Protein AF-A0A8H7WLD6-F1 (afdb_monomer)

pLDDT: mean 76.58, std 20.01, range [27.5, 96.62]

Radius of gyration: 18.97 Å; Cα contacts (8 Å, |Δi|>4): 252; chains: 1; bounding box: 69×28×33 Å

Solvent-accessible surface area (backbone atoms only — not comparable to full-atom values): 9541 Å² total; per-residue (Å²): 136,65,57,82,41,37,70,48,78,44,72,80,48,87,60,51,67,60,52,49,53,49,56,61,72,64,52,75,53,59,33,30,34,42,36,40,45,43,74,65,66,52,67,71,55,53,52,53,47,47,62,50,56,62,66,31,74,58,26,26,33,43,34,42,37,38,25,44,36,95,62,75,80,64,59,74,56,59,56,71,20,14,86,47,22,29,33,43,33,52,44,32,15,47,40,88,85,45,77,86,43,49,52,58,42,49,65,67,55,52,52,49,51,62,68,58,19,81,57,50,28,36,40,36,46,42,46,53,76,78,73,83,71,87,83,78,76,82,83,70,90,80,80,92,75,88,77,85,83,75,81,70,88,75,82,51,71,49,75,47,73,62,130

Nearest PDB structures (foldseek):
  5d2x-assembly1_A  TM=3.230E-01  e=3.178E+00  synthetic construct
  1h5y-assembly1_A  TM=3.708E-01  e=4.124E+00  Pyrobaculum aerophilum
  4evz-assembly1_A  TM=4.128E-01  e=7.411E+00  synthetic construct

Secondary structure (DSSP, 8-state):
--TT--EEEESS-TTHHHHHHHHHHH-----SEEEEEE----HHHHHHHHHHHTT-TT--EEEEEEES--SPPPHHHHHTTTTT--EEEEEEESSSS-GGGEE-B-HHHHHHHHHH-TT--EEEEEB--PPPPSS----PPPP--------S----EEEEE--

Mean predicted aligned error: 10.69 Å

Sequence (163 aa):
ELTSLEHLELKRCEGTRSILLKAMLSGGLMLKKLTLVVTEKSDSYVAQFLAWLAQFTKLEELSLLLVGSHIVFPLSAVLLHAQALQRLVLDSRTEIQDPTTIIRYTIADLKQITKSCPLLWALRISLHLEAPSPEGTRRGPRRTDTLKVIKPACDLRILYLRG

Foldseek 3Di:
DQLAPQEDADEPDVCPLVVVVVVLVVDNHQHQEDADEAADQDPVSLVSVLVSLLSHQQHAYDAYEYEQYPDFNDCVSVLSNQARHAADHGWYAPHPPDPVRTDADEPVSVVCSPVRRVNHQWDWGWHDDDDPDPPDDDDDDDDDDDDPDDDDDDRDTDGRGDD

Structure (mmCIF, N/CA/C/O backbone):
data_AF-A0A8H7WLD6-F1
#
_entry.id   AF-A0A8H7WLD6-F1
#
loop_
_atom_site.group_PDB
_atom_site.id
_atom_site.type_symbol
_atom_site.label_atom_id
_atom_site.label_alt_id
_atom_site.label_comp_id
_atom_site.label_asym_id
_atom_site.label_entity_id
_atom_site.label_seq_id
_atom_site.pdbx_PDB_ins_code
_atom_site.Cartn_x
_atom_site.Cartn_y
_atom_site.Cartn_z
_atom_site.occupancy
_atom_site.B_iso_or_equiv
_atom_site.auth_seq_id
_atom_site.auth_comp_id
_atom_site.auth_asym_id
_atom_site.auth_atom_id
_atom_site.pdbx_PDB_model_num
ATOM 1 N N . GLU A 1 1 ? -25.642 0.529 -2.897 1.00 50.78 1 GLU A N 1
ATOM 2 C CA . GLU A 1 1 ? -24.797 1.452 -2.109 1.00 50.78 1 GLU A CA 1
ATOM 3 C C . GLU A 1 1 ? -23.609 0.664 -1.563 1.00 50.78 1 GLU A C 1
ATOM 5 O O . GLU A 1 1 ? -23.810 -0.466 -1.144 1.00 50.78 1 GLU A O 1
ATOM 10 N N . LEU A 1 2 ? -22.380 1.187 -1.661 1.00 58.66 2 LEU A N 1
ATOM 11 C CA . LEU A 1 2 ? -21.136 0.497 -1.251 1.00 58.66 2 LEU A CA 1
ATOM 12 C C . LEU A 1 2 ? -20.624 0.961 0.129 1.00 58.66 2 LEU A C 1
ATOM 14 O O . LEU A 1 2 ? -19.488 0.683 0.498 1.00 58.66 2 LEU A O 1
ATOM 18 N N . THR A 1 3 ? -21.445 1.675 0.897 1.00 63.47 3 THR A N 1
ATOM 19 C CA . THR A 1 3 ? -21.060 2.391 2.128 1.00 63.47 3 THR A CA 1
ATOM 20 C C . THR A 1 3 ? -20.534 1.495 3.256 1.00 63.47 3 THR A C 1
ATOM 22 O O . THR A 1 3 ? -19.849 1.983 4.148 1.00 63.47 3 THR A O 1
ATOM 25 N N . SER A 1 4 ? -20.775 0.182 3.205 1.00 73.69 4 SER A N 1
ATOM 26 C CA . SER A 1 4 ? -20.262 -0.801 4.172 1.00 73.69 4 SER A CA 1
ATOM 27 C C . SER A 1 4 ? -19.044 -1.595 3.680 1.00 73.69 4 SER A C 1
ATOM 29 O O . SER A 1 4 ? -18.665 -2.587 4.304 1.00 73.69 4 SER A O 1
ATOM 31 N N . LEU A 1 5 ? -18.452 -1.234 2.537 1.00 84.00 5 LEU A N 1
ATOM 32 C CA . LEU A 1 5 ? -17.326 -1.977 1.980 1.00 84.00 5 LEU A CA 1
ATOM 33 C C . LEU A 1 5 ? -16.056 -1.722 2.802 1.00 84.00 5 LEU A C 1
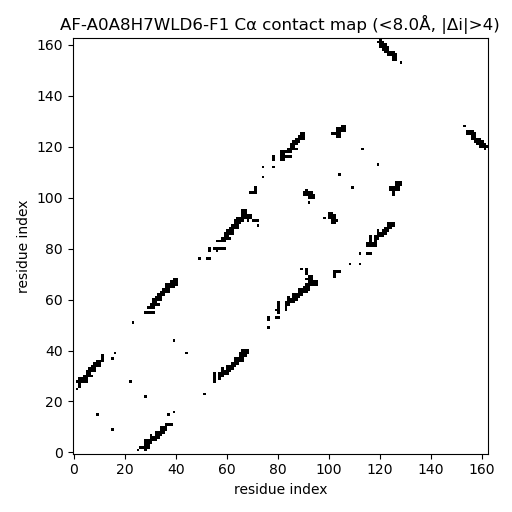ATOM 35 O O . LEU A 1 5 ? -15.437 -0.665 2.699 1.00 84.00 5 LEU A O 1
ATOM 39 N N . GLU A 1 6 ? -15.652 -2.716 3.590 1.00 89.94 6 GLU A N 1
ATOM 40 C CA . GLU A 1 6 ? -14.412 -2.669 4.378 1.00 89.94 6 GLU A CA 1
ATOM 41 C C . GLU A 1 6 ? -13.204 -3.267 3.638 1.00 89.94 6 GLU A C 1
ATOM 43 O O . GLU A 1 6 ? -12.056 -2.995 3.987 1.00 89.94 6 GLU A O 1
ATOM 48 N N . HIS A 1 7 ? -13.454 -4.088 2.618 1.00 91.94 7 HIS A N 1
ATOM 49 C CA . HIS A 1 7 ? -12.436 -4.872 1.927 1.00 91.94 7 HIS A CA 1
ATOM 50 C C . HIS A 1 7 ? -12.622 -4.748 0.418 1.00 91.94 7 HIS A C 1
ATOM 52 O O . HIS A 1 7 ? -13.685 -5.083 -0.103 1.00 91.94 7 HIS A O 1
ATOM 58 N N . LEU A 1 8 ? -11.583 -4.302 -0.286 1.00 89.81 8 LEU A N 1
ATOM 59 C CA . LEU A 1 8 ? -11.568 -4.255 -1.743 1.00 89.81 8 LEU A CA 1
ATOM 60 C C . LEU A 1 8 ? -10.311 -4.937 -2.275 1.00 89.81 8 LEU A C 1
ATOM 62 O O . LEU A 1 8 ? -9.188 -4.506 -2.012 1.00 89.81 8 LEU A O 1
ATOM 66 N N . GLU A 1 9 ? -10.514 -5.981 -3.069 1.00 91.69 9 GLU A N 1
ATOM 67 C CA . GLU A 1 9 ? -9.449 -6.683 -3.769 1.00 91.69 9 GLU A CA 1
ATOM 68 C C . GLU A 1 9 ? -9.758 -6.736 -5.265 1.00 91.69 9 GLU A C 1
ATOM 70 O O . GLU A 1 9 ? -10.743 -7.339 -5.680 1.00 91.69 9 GLU A O 1
ATOM 75 N N . LEU A 1 10 ? -8.903 -6.112 -6.077 1.00 88.50 10 LEU A N 1
ATOM 76 C CA . LEU A 1 10 ? -8.980 -6.152 -7.537 1.00 88.50 10 LEU A CA 1
ATOM 77 C C . LEU A 1 10 ? -7.619 -6.584 -8.083 1.00 88.50 10 LEU A C 1
ATOM 79 O O . LEU A 1 10 ? -6.657 -5.811 -8.119 1.00 88.50 10 LEU A O 1
ATOM 83 N N . LYS A 1 11 ? -7.522 -7.848 -8.498 1.00 87.50 11 LYS A N 1
ATOM 84 C CA . LYS A 1 11 ? -6.291 -8.444 -9.028 1.00 87.50 11 LYS A CA 1
ATOM 85 C C . LYS A 1 11 ? -6.479 -8.790 -10.495 1.00 87.50 11 LYS A C 1
ATOM 87 O O . LYS A 1 11 ? -7.175 -9.746 -10.813 1.00 87.50 11 LYS A O 1
ATOM 92 N N . ARG A 1 12 ? -5.806 -8.045 -11.380 1.00 79.19 12 ARG A N 1
ATOM 93 C CA . ARG A 1 12 ? -5.806 -8.296 -12.836 1.00 79.19 12 ARG A CA 1
ATOM 94 C C . ARG A 1 12 ? -7.222 -8.393 -13.426 1.00 79.19 12 ARG A C 1
ATOM 96 O O . ARG A 1 12 ? -7.451 -9.146 -14.365 1.00 79.19 12 ARG A O 1
ATOM 103 N N . CYS A 1 13 ? -8.170 -7.649 -12.860 1.00 78.19 13 CYS A N 1
ATOM 104 C CA . CYS A 1 13 ? -9.543 -7.636 -13.339 1.00 78.19 13 CYS A CA 1
ATOM 105 C C . CYS A 1 13 ? -9.665 -6.659 -14.510 1.00 78.19 13 CYS A C 1
ATOM 107 O O . CYS A 1 13 ? -9.264 -5.492 -14.394 1.00 78.19 13 CYS A O 1
ATOM 109 N N . GLU A 1 14 ? -10.274 -7.102 -15.608 1.00 77.12 14 GLU A N 1
ATOM 110 C CA . GLU A 1 14 ? -10.751 -6.175 -16.631 1.00 77.12 14 GLU A CA 1
ATOM 111 C C . GLU A 1 14 ? -11.758 -5.203 -16.002 1.00 77.12 14 GLU A C 1
ATOM 113 O O . GLU A 1 14 ? -12.576 -5.575 -15.161 1.00 77.12 14 GLU A O 1
ATOM 118 N N . GLY A 1 15 ? -11.646 -3.917 -16.334 1.00 80.12 15 GLY A N 1
ATOM 119 C CA . GLY A 1 15 ? -12.502 -2.883 -15.747 1.00 80.12 15 GLY A CA 1
ATOM 120 C C . GLY A 1 15 ? -12.108 -2.410 -14.340 1.00 80.12 15 GLY A C 1
ATOM 121 O O . GLY A 1 15 ? -12.841 -1.598 -13.775 1.00 80.12 15 GLY A O 1
ATOM 122 N N . THR A 1 16 ? -10.948 -2.812 -13.793 1.00 82.56 16 THR A N 1
ATOM 123 C CA . THR A 1 16 ? -10.413 -2.287 -12.509 1.00 82.56 16 THR A CA 1
ATOM 124 C C . THR A 1 16 ? -10.466 -0.758 -12.454 1.00 82.56 16 THR A C 1
ATOM 126 O O . THR A 1 16 ? -10.931 -0.185 -11.472 1.00 82.56 16 THR A O 1
ATOM 129 N N . ARG A 1 17 ? -10.076 -0.087 -13.546 1.00 81.69 17 ARG A N 1
ATOM 130 C CA . ARG A 1 17 ? -10.158 1.373 -13.676 1.00 81.69 17 ARG A CA 1
ATOM 131 C C . ARG A 1 17 ? -11.587 1.894 -13.540 1.00 81.69 17 ARG A C 1
ATOM 133 O O . ARG A 1 17 ? -11.824 2.829 -12.788 1.00 81.69 17 ARG A O 1
ATOM 140 N N . SER A 1 18 ? -12.543 1.300 -14.248 1.00 84.25 18 SER A N 1
ATOM 141 C CA . SER A 1 18 ? -13.944 1.730 -14.210 1.00 84.25 18 SER A CA 1
ATOM 142 C C . SER A 1 18 ? -14.570 1.522 -12.832 1.00 84.25 18 SER A C 1
ATOM 144 O O . SER A 1 18 ? -15.333 2.369 -12.374 1.00 84.25 18 SER A O 1
ATOM 146 N N . ILE A 1 19 ? -14.231 0.420 -12.156 1.00 83.56 19 ILE A N 1
ATOM 147 C CA . ILE A 1 19 ? -14.673 0.143 -10.783 1.00 83.56 19 ILE A CA 1
ATOM 148 C C . ILE A 1 19 ? -14.085 1.178 -9.825 1.00 83.56 19 ILE A C 1
ATOM 150 O O . ILE A 1 19 ? -14.829 1.756 -9.039 1.00 83.56 19 ILE A O 1
ATOM 154 N N . LEU A 1 20 ? -12.781 1.453 -9.922 1.00 83.69 20 LEU A N 1
ATOM 155 C CA . LEU A 1 20 ? -12.117 2.436 -9.070 1.00 83.69 20 LEU A CA 1
ATOM 156 C C . LEU A 1 20 ? -12.659 3.847 -9.303 1.00 83.69 20 LEU A C 1
ATOM 158 O O . LEU A 1 20 ? -12.979 4.519 -8.334 1.00 83.69 20 LEU A O 1
ATOM 162 N N . LEU A 1 21 ? -12.887 4.263 -10.550 1.00 84.31 21 LEU A N 1
ATOM 163 C CA . LEU A 1 21 ? -13.519 5.554 -10.845 1.00 84.31 21 LEU A CA 1
ATOM 164 C C . LEU A 1 21 ? -14.932 5.652 -10.252 1.00 84.31 21 LEU A C 1
ATOM 166 O O . LEU A 1 21 ? -15.282 6.668 -9.659 1.00 84.31 21 LEU A O 1
ATOM 170 N N . LYS A 1 22 ? -15.742 4.591 -10.343 1.00 84.50 22 LYS A N 1
ATOM 171 C CA . LYS A 1 22 ? -17.060 4.566 -9.688 1.00 84.50 22 LYS A CA 1
ATOM 172 C C . LYS A 1 22 ? -16.934 4.635 -8.165 1.00 84.50 22 LYS A C 1
ATOM 174 O O . LYS A 1 22 ? -17.665 5.393 -7.536 1.00 84.50 22 LYS A O 1
ATOM 179 N N . ALA A 1 23 ? -16.000 3.891 -7.578 1.00 82.19 23 ALA A N 1
ATOM 180 C CA . ALA A 1 23 ? -15.731 3.907 -6.141 1.00 82.19 23 ALA A CA 1
ATOM 181 C C . ALA A 1 23 ? -15.266 5.292 -5.656 1.00 82.19 23 ALA A C 1
ATOM 183 O O . ALA A 1 23 ? -15.702 5.745 -4.601 1.00 82.19 23 ALA A O 1
ATOM 184 N N . MET A 1 24 ? -14.452 5.989 -6.453 1.00 82.75 24 MET A N 1
ATOM 185 C CA . MET A 1 24 ? -14.004 7.363 -6.203 1.00 82.75 24 MET A CA 1
ATOM 186 C C . MET A 1 24 ? -15.163 8.358 -6.176 1.00 82.75 24 MET A C 1
ATOM 188 O O . MET A 1 24 ? -15.185 9.249 -5.333 1.00 82.75 24 MET A O 1
ATOM 192 N N . LEU A 1 25 ? -16.140 8.185 -7.069 1.00 80.56 25 LEU A N 1
ATOM 193 C CA . LEU A 1 25 ? -17.325 9.043 -7.152 1.00 80.56 25 LEU A CA 1
ATOM 194 C C . LEU A 1 25 ? -18.374 8.735 -6.078 1.00 80.56 25 LEU A C 1
ATOM 196 O O . LEU A 1 25 ? -19.182 9.597 -5.750 1.00 80.56 25 LEU A O 1
ATOM 200 N N . SER A 1 26 ? -18.382 7.511 -5.548 1.00 74.31 26 SER A N 1
ATOM 201 C CA . SER A 1 26 ? -19.420 7.054 -4.616 1.00 74.31 26 SER A CA 1
ATOM 202 C C . SER A 1 26 ? -19.294 7.680 -3.223 1.00 74.31 26 SER A C 1
ATOM 204 O O . SER A 1 26 ? -20.294 7.761 -2.517 1.00 74.31 26 SER A O 1
ATOM 206 N N . GLY A 1 27 ? -18.091 8.130 -2.836 1.00 68.19 27 GLY A N 1
ATOM 207 C CA . GLY A 1 27 ? -17.805 8.673 -1.505 1.00 68.19 27 GLY A CA 1
ATOM 208 C C . GLY A 1 27 ? -18.064 7.680 -0.358 1.00 68.19 27 GLY A C 1
ATOM 209 O O . GLY A 1 27 ? -18.663 6.622 -0.532 1.00 68.19 27 GLY A O 1
ATOM 210 N N . GLY A 1 28 ? -17.583 8.001 0.847 1.00 69.12 28 GLY A N 1
ATOM 211 C CA . GLY A 1 28 ? -18.029 7.327 2.077 1.00 69.12 28 GLY A CA 1
ATOM 212 C C . GLY A 1 28 ? -17.651 5.848 2.245 1.00 69.12 28 GLY A C 1
ATOM 213 O O . GLY A 1 28 ? -18.265 5.165 3.061 1.00 69.12 28 GLY A O 1
ATOM 214 N N . LEU A 1 29 ? -16.661 5.336 1.508 1.00 79.38 29 LEU A N 1
ATOM 215 C CA . LEU A 1 29 ? -16.153 3.978 1.718 1.00 79.38 29 LEU A CA 1
ATOM 216 C C . LEU A 1 29 ? -15.290 3.923 2.986 1.00 79.38 29 LEU A C 1
ATOM 218 O O . LEU A 1 29 ? -14.381 4.733 3.166 1.00 79.38 29 LEU A O 1
ATOM 222 N N . MET A 1 30 ? -15.540 2.931 3.839 1.00 84.19 30 MET A N 1
ATOM 223 C CA . MET A 1 30 ? -14.804 2.703 5.088 1.00 84.19 30 MET A CA 1
ATOM 224 C C . MET A 1 30 ? -13.829 1.532 4.932 1.00 84.19 30 MET A C 1
ATOM 226 O O . MET A 1 30 ? -13.892 0.547 5.665 1.00 84.19 30 MET A O 1
ATOM 230 N N . LEU A 1 31 ? -12.935 1.627 3.944 1.00 89.69 31 LEU A N 1
ATOM 231 C CA . LEU A 1 31 ? -11.984 0.559 3.645 1.00 89.69 31 LEU A CA 1
ATOM 232 C C . LEU A 1 31 ? -10.949 0.392 4.764 1.00 89.69 31 LEU A C 1
ATOM 234 O O . LEU A 1 31 ? -10.232 1.328 5.117 1.00 89.69 31 LEU A O 1
ATOM 238 N N . LYS A 1 32 ? -10.839 -0.842 5.255 1.00 93.75 32 LYS A N 1
ATOM 239 C CA . LYS A 1 32 ? -9.753 -1.326 6.113 1.00 93.75 32 LYS A CA 1
ATOM 240 C C . LYS A 1 32 ? -8.687 -2.052 5.305 1.00 93.75 32 LYS A C 1
ATOM 242 O O . LYS A 1 32 ? -7.511 -1.957 5.637 1.00 93.75 32 LYS A O 1
ATOM 247 N N . LYS A 1 33 ? -9.073 -2.758 4.236 1.00 95.06 33 LYS A N 1
ATOM 248 C CA . LYS A 1 33 ? -8.140 -3.526 3.399 1.00 95.06 33 LYS A CA 1
ATOM 249 C C . LYS A 1 33 ? -8.294 -3.182 1.929 1.00 95.06 33 LYS A C 1
ATOM 251 O O . LYS A 1 33 ? -9.391 -3.265 1.375 1.00 95.06 33 LYS A O 1
ATOM 256 N N . LEU A 1 34 ? -7.174 -2.858 1.292 1.00 94.06 34 LEU A N 1
ATOM 257 C CA . LEU A 1 34 ? -7.102 -2.557 -0.129 1.00 94.06 34 LEU A CA 1
ATOM 258 C C . LEU A 1 34 ? -5.976 -3.352 -0.789 1.00 94.06 34 LEU A C 1
ATOM 260 O O . LEU A 1 34 ? -4.800 -3.163 -0.481 1.00 94.06 34 LEU A O 1
ATOM 264 N N . THR A 1 35 ? -6.335 -4.210 -1.741 1.00 93.31 35 THR A N 1
ATOM 265 C CA . THR A 1 35 ? -5.378 -4.936 -2.581 1.00 93.31 35 THR A CA 1
ATOM 266 C C . THR A 1 35 ? -5.655 -4.663 -4.047 1.00 93.31 35 THR A C 1
ATOM 268 O O . THR A 1 35 ? -6.707 -5.033 -4.561 1.00 93.31 35 THR A O 1
ATOM 271 N N . LEU A 1 36 ? -4.702 -4.050 -4.744 1.00 90.25 36 LEU A N 1
ATOM 272 C CA . LEU A 1 36 ? -4.851 -3.685 -6.147 1.00 90.25 36 LEU A CA 1
ATOM 273 C C . LEU A 1 36 ? -3.646 -4.113 -6.976 1.00 90.25 36 LEU A C 1
ATOM 275 O O . LEU A 1 36 ? -2.492 -3.926 -6.586 1.00 90.25 36 LEU A O 1
ATOM 279 N N . VAL A 1 37 ? -3.937 -4.625 -8.168 1.00 87.44 37 VAL A N 1
ATOM 280 C CA . VAL A 1 37 ? -2.980 -4.716 -9.272 1.00 87.44 37 VAL A CA 1
ATOM 281 C C . VAL A 1 37 ? -3.428 -3.729 -10.340 1.00 87.44 37 VAL A C 1
ATOM 283 O O . VAL A 1 37 ? -4.435 -3.955 -11.008 1.00 87.44 37 VAL A O 1
ATOM 286 N N . VAL A 1 38 ? -2.694 -2.631 -10.485 1.00 82.12 38 VAL A N 1
ATOM 287 C CA . VAL A 1 38 ? -3.011 -1.548 -11.417 1.00 82.12 38 VAL A CA 1
ATOM 288 C C . VAL A 1 38 ? -2.039 -1.615 -12.586 1.00 82.12 38 VAL A C 1
ATOM 290 O O . VAL A 1 38 ? -0.830 -1.560 -12.392 1.00 82.12 38 VAL A O 1
ATOM 293 N N . THR A 1 39 ? -2.567 -1.725 -13.801 1.00 80.25 39 THR A N 1
ATOM 294 C CA . THR A 1 39 ? -1.791 -1.773 -15.054 1.00 80.25 39 THR A CA 1
ATOM 295 C C . THR A 1 39 ? -1.919 -0.478 -15.866 1.00 80.25 39 THR A C 1
ATOM 297 O O . THR A 1 39 ? -1.804 -0.491 -17.088 1.00 80.25 39 THR A O 1
ATOM 300 N N . GLU A 1 40 ? -2.248 0.630 -15.202 1.00 71.81 40 GLU A N 1
ATOM 301 C CA . GLU A 1 40 ? -2.508 1.928 -15.826 1.00 71.81 40 GLU A CA 1
ATOM 302 C C . GLU A 1 40 ? -1.218 2.754 -15.895 1.00 71.81 40 GLU A C 1
ATOM 304 O O . GLU A 1 40 ? -0.477 2.837 -14.917 1.00 71.81 40 GLU A O 1
ATOM 309 N N . LYS A 1 41 ? -0.968 3.366 -17.057 1.00 74.06 41 LYS A N 1
ATOM 310 C CA . LYS A 1 41 ? 0.238 4.163 -17.345 1.00 74.06 41 LYS A CA 1
ATOM 311 C C . LYS A 1 41 ? -0.007 5.668 -17.223 1.00 74.06 41 LYS A C 1
ATOM 313 O O . LYS A 1 41 ? 0.909 6.460 -17.401 1.00 74.06 41 LYS A O 1
ATOM 318 N N . SER A 1 42 ? -1.253 6.070 -16.986 1.00 78.44 42 SER A N 1
ATOM 319 C CA . SER A 1 42 ? -1.642 7.473 -16.914 1.00 78.44 42 SER A CA 1
ATOM 320 C C . SER A 1 42 ? -1.302 8.108 -15.561 1.00 78.44 42 SER A C 1
ATOM 322 O O . SER A 1 42 ? -1.897 7.763 -14.538 1.00 78.44 42 SER A O 1
ATOM 324 N N . ASP A 1 43 ? -0.425 9.114 -15.564 1.00 75.12 43 ASP A N 1
ATOM 325 C CA . ASP A 1 43 ? -0.068 9.888 -14.363 1.00 75.12 43 ASP A CA 1
ATOM 326 C C . ASP A 1 43 ? -1.284 10.561 -13.706 1.00 75.12 43 ASP A C 1
ATOM 328 O O . ASP A 1 43 ? -1.393 10.625 -12.480 1.00 75.12 43 ASP A O 1
ATOM 332 N N . SER A 1 44 ? -2.253 11.018 -14.509 1.00 80.69 44 SER A N 1
ATOM 333 C CA . SER A 1 44 ? -3.474 11.650 -13.994 1.00 80.69 44 SER A CA 1
ATOM 334 C C . SER A 1 44 ? -4.358 10.667 -13.227 1.00 80.69 44 SER A C 1
ATOM 336 O O . SER A 1 44 ? -5.023 11.055 -12.263 1.00 80.69 44 SER A O 1
ATOM 338 N N . TYR A 1 45 ? -4.341 9.389 -13.611 1.00 81.00 45 TYR A N 1
ATOM 339 C CA . TYR A 1 45 ? -5.026 8.331 -12.881 1.00 81.00 45 TYR A CA 1
ATOM 340 C C . TYR A 1 45 ? -4.338 8.040 -11.546 1.00 81.00 45 TYR A C 1
ATOM 342 O O . TYR A 1 45 ? -5.018 7.897 -10.531 1.00 81.00 45 TYR A O 1
ATOM 350 N N . VAL A 1 46 ? -3.001 8.015 -11.519 1.00 79.56 46 VAL A N 1
ATOM 351 C CA . VAL A 1 46 ? -2.233 7.851 -10.275 1.00 79.56 46 VAL A CA 1
ATOM 352 C C . VAL A 1 46 ? -2.541 8.992 -9.305 1.00 79.56 46 VAL A C 1
ATOM 354 O O . VAL A 1 46 ? -2.827 8.729 -8.141 1.00 79.56 46 VAL A O 1
ATOM 357 N N . ALA A 1 47 ? -2.578 10.243 -9.768 1.00 82.25 47 ALA A N 1
ATOM 358 C CA . ALA A 1 47 ? -2.926 11.387 -8.921 1.00 82.25 47 ALA A CA 1
ATOM 359 C C . ALA A 1 47 ? -4.343 11.281 -8.320 1.00 82.25 47 ALA A C 1
ATOM 361 O O . ALA A 1 47 ? -4.520 11.471 -7.116 1.00 82.25 47 ALA A O 1
ATOM 362 N N . GLN A 1 48 ? -5.345 10.920 -9.131 1.00 84.75 48 GLN A N 1
ATOM 363 C CA . GLN A 1 48 ? -6.718 10.691 -8.654 1.00 84.75 48 GLN A CA 1
ATOM 364 C C . GLN A 1 48 ? -6.786 9.538 -7.652 1.00 84.75 48 GLN A C 1
ATOM 366 O O . GLN A 1 48 ? -7.454 9.635 -6.623 1.00 84.75 48 GLN A O 1
ATOM 371 N N . PHE A 1 49 ? -6.050 8.463 -7.924 1.00 86.12 49 PHE A N 1
ATOM 372 C CA . PHE A 1 49 ? -5.939 7.324 -7.030 1.00 86.12 49 PHE A CA 1
ATOM 373 C C . PHE A 1 49 ? -5.333 7.699 -5.676 1.00 86.12 49 PHE A C 1
ATOM 375 O O . PHE A 1 49 ? -5.856 7.284 -4.647 1.00 86.12 49 PHE A O 1
ATOM 382 N N . LEU A 1 50 ? -4.278 8.514 -5.657 1.00 87.00 50 LEU A N 1
ATOM 383 C CA . LEU A 1 50 ? -3.665 9.003 -4.421 1.00 87.00 50 LEU A CA 1
ATOM 384 C C . LEU A 1 50 ? -4.632 9.875 -3.614 1.00 87.00 50 LEU A C 1
ATOM 386 O O . LEU A 1 50 ? -4.749 9.697 -2.403 1.00 87.00 50 LEU A O 1
ATOM 390 N N . ALA A 1 51 ? -5.352 10.778 -4.284 1.00 87.44 51 ALA A N 1
ATOM 391 C CA . ALA A 1 51 ? -6.357 11.625 -3.646 1.00 87.44 51 ALA A CA 1
ATOM 392 C C . ALA A 1 51 ? -7.512 10.805 -3.051 1.00 87.44 51 ALA A C 1
ATOM 394 O O . ALA A 1 51 ? -8.024 11.133 -1.984 1.00 87.44 51 ALA A O 1
ATOM 395 N N . TRP A 1 52 ? -7.904 9.725 -3.722 1.00 89.00 52 TRP A N 1
ATOM 396 C CA . TRP A 1 52 ? -8.903 8.785 -3.226 1.00 89.00 52 TRP A CA 1
ATOM 397 C C . TRP A 1 52 ? -8.394 7.952 -2.050 1.00 89.00 52 TRP A C 1
ATOM 399 O O . TRP A 1 52 ? -9.080 7.851 -1.039 1.00 89.00 52 TRP A O 1
ATOM 409 N N . LEU A 1 53 ? -7.176 7.411 -2.146 1.00 89.88 53 LEU A N 1
ATOM 410 C CA . LEU A 1 53 ? -6.546 6.633 -1.080 1.00 89.88 53 LEU A CA 1
ATOM 411 C C . LEU A 1 53 ? -6.473 7.442 0.222 1.00 89.88 53 LEU A C 1
ATOM 413 O O . LEU A 1 53 ? -6.828 6.930 1.281 1.00 89.88 53 LEU A O 1
ATOM 417 N N . ALA A 1 54 ? -6.115 8.725 0.125 1.00 88.56 54 ALA A N 1
ATOM 418 C CA . ALA A 1 54 ? -6.036 9.654 1.251 1.00 88.56 54 ALA A CA 1
ATOM 419 C C . ALA A 1 54 ? -7.347 9.801 2.050 1.00 88.56 54 ALA A C 1
ATOM 421 O O . ALA A 1 54 ? -7.312 10.243 3.197 1.00 88.56 54 ALA A O 1
ATOM 422 N N . GLN A 1 55 ? -8.498 9.421 1.485 1.00 86.81 55 GLN A N 1
ATOM 423 C CA . GLN A 1 55 ? -9.793 9.487 2.169 1.00 86.81 55 GLN A CA 1
ATOM 424 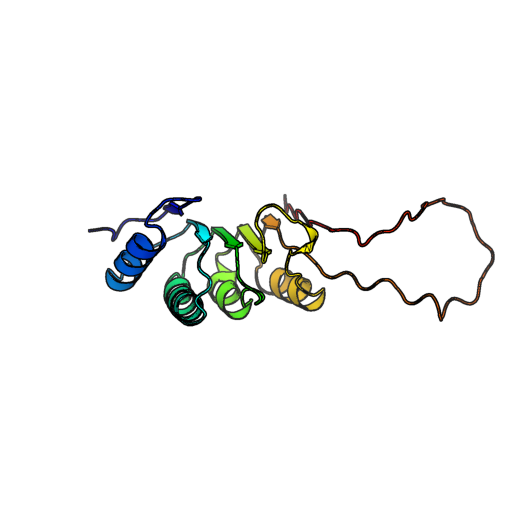C C . GLN A 1 55 ? -9.953 8.392 3.241 1.00 86.81 55 GLN A C 1
ATOM 426 O O . GLN A 1 55 ? -10.807 8.513 4.122 1.00 86.81 55 GLN A O 1
ATOM 431 N N . PHE A 1 56 ? -9.139 7.330 3.209 1.00 88.38 56 PHE A N 1
ATOM 432 C CA . PHE A 1 56 ? -9.286 6.176 4.101 1.00 88.38 56 PHE A CA 1
ATOM 433 C C . PHE A 1 56 ? -8.522 6.334 5.411 1.00 88.38 56 PHE A C 1
ATOM 435 O O . PHE A 1 56 ? -7.402 5.866 5.568 1.00 88.38 56 PHE A O 1
ATOM 442 N N . THR A 1 57 ? -9.141 6.926 6.423 1.00 83.44 57 THR A N 1
ATOM 443 C CA . THR A 1 57 ? -8.478 7.135 7.725 1.00 83.44 57 THR A CA 1
ATOM 444 C C . THR A 1 57 ? -8.245 5.852 8.534 1.00 83.44 57 THR A C 1
ATOM 446 O O . THR A 1 57 ? -7.445 5.860 9.465 1.00 83.44 57 THR A O 1
ATOM 449 N N . LYS A 1 58 ? -8.915 4.745 8.185 1.00 88.25 58 LYS A N 1
ATOM 450 C CA . LYS A 1 58 ? -8.869 3.458 8.906 1.00 88.25 58 LYS A CA 1
ATOM 451 C C . LYS A 1 58 ? -8.218 2.327 8.107 1.00 88.25 58 LYS A C 1
ATOM 453 O O . LYS A 1 58 ? -8.495 1.161 8.364 1.00 88.25 58 LYS A O 1
ATOM 458 N N . LEU A 1 59 ? -7.397 2.656 7.112 1.00 94.44 59 LEU A N 1
ATOM 459 C CA . LEU A 1 59 ? -6.761 1.642 6.281 1.00 94.44 59 LEU A CA 1
ATOM 460 C C . LEU A 1 59 ? -5.687 0.883 7.079 1.00 94.44 59 LEU A C 1
ATOM 462 O O . LEU A 1 59 ? -4.669 1.449 7.472 1.00 94.44 59 LEU A O 1
ATOM 466 N N . GLU A 1 60 ? -5.924 -0.405 7.299 1.00 95.81 60 GLU A N 1
ATOM 467 C CA . GLU A 1 60 ? -5.060 -1.317 8.051 1.00 95.81 60 GLU A CA 1
ATOM 468 C C . GLU A 1 60 ? -4.125 -2.099 7.123 1.00 95.81 60 GLU A C 1
ATOM 470 O O . GLU A 1 60 ? -2.966 -2.346 7.456 1.00 95.81 60 GLU A O 1
ATOM 475 N N . GLU A 1 61 ? -4.599 -2.472 5.934 1.00 96.62 61 GLU A N 1
ATOM 476 C CA . GLU A 1 61 ? -3.814 -3.237 4.968 1.00 96.62 61 GLU A CA 1
ATOM 477 C C . GLU A 1 61 ? -3.825 -2.580 3.589 1.00 96.62 61 GLU A C 1
ATOM 479 O O . GLU A 1 61 ? -4.880 -2.384 2.979 1.00 96.62 61 GLU A O 1
ATOM 484 N N . LEU A 1 62 ? -2.629 -2.302 3.070 1.00 95.75 62 LEU A N 1
ATOM 485 C CA . LEU A 1 62 ? -2.424 -1.768 1.730 1.00 95.75 62 LEU A CA 1
ATOM 486 C C . LEU A 1 62 ? -1.480 -2.673 0.942 1.00 95.75 62 LEU A C 1
ATOM 488 O O . LEU A 1 62 ? -0.320 -2.852 1.310 1.00 95.75 62 LEU A O 1
ATOM 492 N N . SER A 1 63 ? -1.962 -3.208 -0.177 1.00 94.75 63 SER A N 1
ATOM 493 C CA . SER A 1 63 ? -1.154 -3.963 -1.129 1.00 94.75 63 SER A CA 1
ATOM 494 C C . SER A 1 63 ? -1.333 -3.416 -2.536 1.00 94.75 63 SER A C 1
ATOM 496 O O . SER A 1 63 ? -2.363 -3.643 -3.168 1.00 94.75 63 SER A O 1
ATOM 498 N N . LEU A 1 64 ? -0.308 -2.745 -3.053 1.00 91.69 64 LEU A N 1
ATOM 499 C CA . LEU A 1 64 ? -0.308 -2.149 -4.383 1.00 91.69 64 LEU A CA 1
ATOM 500 C C . LEU A 1 64 ? 0.787 -2.762 -5.248 1.00 91.69 64 LEU A C 1
ATOM 502 O O . LEU A 1 64 ? 1.972 -2.688 -4.923 1.00 91.69 64 LEU A O 1
ATOM 506 N N . LEU A 1 65 ? 0.365 -3.331 -6.374 1.00 89.12 65 LEU A N 1
ATOM 507 C CA . LEU A 1 65 ? 1.236 -3.686 -7.486 1.00 89.12 65 LEU A CA 1
ATOM 508 C C . LEU A 1 65 ? 0.929 -2.752 -8.661 1.00 89.12 65 LEU A C 1
ATOM 510 O O . LEU A 1 65 ? -0.132 -2.867 -9.273 1.00 89.12 65 LEU A O 1
ATOM 514 N N . LEU A 1 66 ? 1.849 -1.844 -8.973 1.00 87.19 66 LEU A N 1
ATOM 515 C CA . LEU A 1 66 ? 1.754 -0.922 -10.103 1.00 87.19 66 LEU A CA 1
ATOM 516 C C . LEU A 1 66 ? 2.611 -1.442 -11.254 1.00 87.19 66 LEU A C 1
ATOM 518 O O . LEU A 1 66 ? 3.818 -1.627 -11.107 1.00 87.19 66 LEU A O 1
ATOM 522 N N . VAL A 1 67 ? 1.982 -1.680 -12.398 1.00 86.06 67 VAL A N 1
ATOM 523 C CA . VAL A 1 67 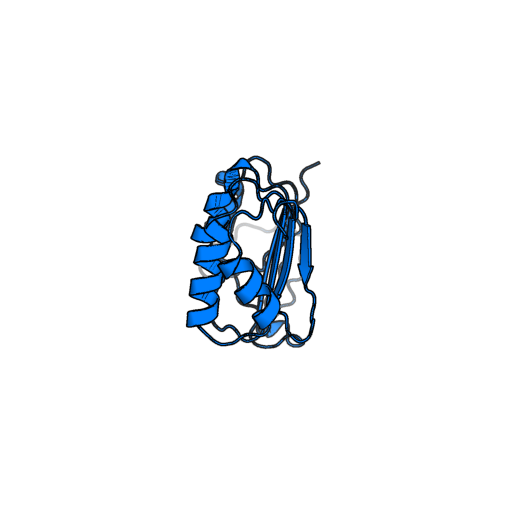? 2.621 -2.199 -13.607 1.00 86.06 67 VAL A CA 1
ATOM 524 C C . VAL A 1 67 ? 2.533 -1.150 -14.707 1.00 86.06 67 VAL A C 1
ATOM 526 O O . VAL A 1 67 ? 1.452 -0.639 -14.989 1.00 86.06 67 VAL A O 1
ATOM 529 N N . GLY A 1 68 ? 3.657 -0.862 -15.358 1.00 81.25 68 GLY A N 1
ATOM 530 C CA . GLY A 1 68 ? 3.742 0.126 -16.435 1.00 81.25 68 GLY A CA 1
ATOM 531 C C . GLY A 1 68 ? 4.017 1.553 -15.960 1.00 81.25 68 GLY A C 1
ATOM 532 O O . GLY A 1 68 ? 4.117 2.445 -16.796 1.00 81.25 68 GLY A O 1
ATOM 533 N N . SER A 1 69 ? 4.170 1.764 -14.650 1.00 73.44 69 SER A N 1
ATOM 534 C CA . SER A 1 69 ? 4.636 3.032 -14.085 1.00 73.44 69 SER A CA 1
ATOM 535 C C . SER A 1 69 ? 6.161 3.096 -14.129 1.00 73.44 69 SER A C 1
ATOM 537 O O . SER A 1 69 ? 6.824 2.108 -13.815 1.00 73.44 69 SER A O 1
ATOM 539 N N . HIS A 1 70 ? 6.704 4.267 -14.464 1.00 76.44 70 HIS A N 1
ATOM 540 C CA . HIS A 1 70 ? 8.128 4.597 -14.309 1.00 76.44 70 HIS A CA 1
ATOM 541 C C . HIS A 1 70 ? 8.423 5.318 -12.984 1.00 76.44 70 HIS A C 1
ATOM 543 O O . HIS A 1 70 ? 9.574 5.627 -12.683 1.00 76.44 70 HIS A O 1
ATOM 549 N N . ILE A 1 71 ? 7.385 5.589 -12.192 1.00 71.75 71 ILE A N 1
ATOM 550 C CA . ILE A 1 71 ? 7.450 6.420 -10.993 1.00 71.75 71 ILE A CA 1
ATOM 551 C C . ILE A 1 71 ? 7.287 5.542 -9.749 1.00 71.75 71 ILE A C 1
ATOM 553 O O . ILE A 1 71 ? 6.444 4.639 -9.707 1.00 71.75 71 ILE A O 1
ATOM 557 N N . VAL A 1 72 ? 8.096 5.832 -8.727 1.00 79.25 72 VAL A N 1
ATOM 558 C CA . VAL A 1 72 ? 7.973 5.264 -7.378 1.00 79.25 72 VAL A CA 1
ATOM 559 C C . VAL A 1 72 ? 6.626 5.689 -6.790 1.00 79.25 72 VAL A C 1
ATOM 561 O O . VAL A 1 72 ? 6.312 6.879 -6.774 1.00 79.25 72 VAL A O 1
ATOM 564 N N . PHE A 1 73 ? 5.836 4.754 -6.254 1.00 85.69 73 PHE A N 1
ATOM 565 C CA . PHE A 1 73 ? 4.609 5.139 -5.556 1.00 85.69 73 PHE A CA 1
ATOM 566 C C . PHE A 1 73 ? 4.944 6.030 -4.344 1.00 85.69 73 PHE A C 1
ATOM 568 O O . PHE A 1 73 ? 5.748 5.614 -3.499 1.00 85.69 73 PHE A O 1
ATOM 575 N N . PRO A 1 74 ? 4.358 7.237 -4.238 1.00 87.94 74 PRO A N 1
ATOM 576 C CA . PRO A 1 74 ? 4.781 8.221 -3.255 1.00 87.94 74 PRO A CA 1
ATOM 577 C C . PRO A 1 74 ? 4.426 7.778 -1.836 1.00 87.94 74 PRO A C 1
ATOM 579 O O . PRO A 1 74 ? 3.265 7.531 -1.504 1.00 87.94 74 PRO A O 1
ATOM 582 N N . LEU A 1 75 ? 5.438 7.732 -0.968 1.00 89.81 75 LEU A N 1
ATOM 583 C CA . LEU A 1 75 ? 5.256 7.325 0.425 1.00 89.81 75 LEU A CA 1
ATOM 584 C C . LEU A 1 75 ? 4.390 8.287 1.226 1.00 89.81 75 LEU A C 1
ATOM 586 O O . LEU A 1 75 ? 3.715 7.848 2.150 1.00 89.81 75 LEU A O 1
ATOM 590 N N . SER A 1 76 ? 4.361 9.571 0.869 1.00 90.12 76 SER A N 1
ATOM 591 C CA . SER A 1 76 ? 3.525 10.564 1.549 1.00 90.12 76 SER A CA 1
ATOM 592 C C . SER A 1 76 ? 2.061 10.131 1.636 1.00 90.12 76 SER A C 1
ATOM 594 O O . SER A 1 76 ? 1.458 10.295 2.690 1.00 90.12 76 SER A O 1
ATOM 596 N N . ALA A 1 77 ? 1.516 9.505 0.587 1.00 88.19 77 ALA A N 1
ATOM 597 C CA . ALA A 1 77 ? 0.147 8.996 0.591 1.00 88.19 77 ALA A CA 1
ATOM 598 C C . ALA A 1 77 ? -0.032 7.785 1.516 1.00 88.19 77 ALA A C 1
ATOM 600 O O . ALA A 1 77 ? -1.030 7.691 2.218 1.00 88.19 77 ALA A O 1
ATOM 601 N N . VAL A 1 78 ? 0.953 6.887 1.578 1.00 89.94 78 VAL A N 1
ATOM 602 C CA . VAL A 1 78 ? 0.929 5.731 2.491 1.00 89.94 78 VAL A CA 1
ATOM 603 C C . VAL A 1 78 ? 0.958 6.184 3.949 1.00 89.94 78 VAL A C 1
ATOM 605 O O . VAL A 1 78 ? 0.243 5.647 4.793 1.00 89.94 78 VAL A O 1
ATOM 608 N N . LEU A 1 79 ? 1.777 7.193 4.246 1.00 91.69 79 LEU A N 1
ATOM 609 C CA . LEU A 1 79 ? 1.989 7.685 5.603 1.00 91.69 79 LEU A CA 1
ATOM 610 C C . LEU A 1 79 ? 0.766 8.397 6.195 1.00 91.69 79 LEU A C 1
ATOM 612 O O . LEU A 1 79 ? 0.685 8.518 7.416 1.00 91.69 79 LEU A O 1
ATOM 616 N N . LEU A 1 80 ? -0.219 8.786 5.379 1.00 91.94 80 LEU A N 1
ATOM 617 C CA . LEU A 1 80 ? -1.518 9.263 5.872 1.00 91.94 80 LEU A CA 1
ATOM 618 C C . LEU A 1 80 ? -2.249 8.202 6.707 1.00 91.94 80 LEU A C 1
ATOM 620 O O . LEU A 1 80 ? -3.035 8.539 7.589 1.00 91.94 80 LEU A O 1
ATOM 624 N N . HIS A 1 81 ? -1.952 6.924 6.470 1.00 92.75 81 HIS A N 1
ATOM 625 C CA . HIS A 1 81 ? -2.584 5.784 7.135 1.00 92.75 81 HIS A CA 1
ATOM 626 C C . HIS A 1 81 ? -1.735 5.216 8.276 1.00 92.75 81 HIS A C 1
ATOM 628 O O . HIS A 1 81 ? -2.090 4.201 8.872 1.00 92.75 81 HIS A O 1
ATOM 634 N N . ALA A 1 82 ? -0.602 5.846 8.597 1.00 92.19 82 ALA A N 1
ATOM 635 C CA . ALA A 1 82 ? 0.451 5.227 9.394 1.00 92.19 82 ALA A CA 1
ATOM 636 C C . ALA A 1 82 ? 0.013 4.752 10.792 1.00 92.19 82 ALA A C 1
ATOM 638 O O . ALA A 1 82 ? 0.566 3.780 11.299 1.00 92.19 82 ALA A O 1
ATOM 639 N N . GLN A 1 83 ? -0.987 5.403 11.395 1.00 93.06 83 GLN A N 1
ATOM 640 C CA . GLN A 1 83 ? -1.503 5.053 12.724 1.00 93.06 83 GLN A CA 1
ATOM 641 C C . GLN A 1 83 ? -2.312 3.750 12.751 1.00 93.06 83 GLN A C 1
ATOM 643 O O . GLN A 1 83 ? -2.372 3.107 13.792 1.00 93.06 83 GLN A O 1
ATOM 648 N N . ALA A 1 84 ? -2.929 3.364 11.631 1.00 94.62 84 ALA A N 1
ATOM 649 C CA . ALA A 1 84 ? -3.730 2.142 11.516 1.00 94.62 84 ALA A CA 1
ATOM 650 C C . ALA A 1 84 ? -3.024 1.051 10.698 1.00 94.62 84 ALA A C 1
ATOM 652 O O . ALA A 1 84 ? -3.362 -0.126 10.824 1.00 94.62 84 ALA A O 1
ATOM 653 N N . LEU A 1 85 ? -2.043 1.432 9.873 1.00 95.56 85 LEU A N 1
ATOM 654 C CA . LEU A 1 85 ? -1.405 0.546 8.911 1.00 95.56 85 LEU A CA 1
ATOM 655 C C . LEU A 1 85 ? -0.598 -0.564 9.598 1.00 95.56 85 LEU A C 1
ATOM 657 O O . LEU A 1 85 ? 0.404 -0.334 10.275 1.00 95.56 85 LEU A O 1
ATOM 661 N N . GLN A 1 86 ? -1.039 -1.786 9.350 1.00 95.25 86 GLN A N 1
ATOM 662 C CA . GLN A 1 86 ? -0.533 -3.037 9.895 1.00 95.25 86 GLN A CA 1
ATOM 663 C C . GLN A 1 86 ? 0.260 -3.834 8.855 1.00 95.25 86 GLN A C 1
ATOM 665 O O . GLN A 1 86 ? 1.283 -4.452 9.169 1.00 95.25 86 GLN A O 1
ATOM 670 N N . ARG A 1 87 ? -0.183 -3.781 7.593 1.00 95.44 87 ARG A N 1
ATOM 671 C CA . ARG A 1 87 ? 0.459 -4.456 6.464 1.00 95.44 87 ARG A CA 1
ATOM 672 C C . ARG A 1 87 ? 0.626 -3.512 5.283 1.00 95.44 87 ARG A C 1
ATOM 674 O O . ARG A 1 87 ? -0.343 -2.930 4.803 1.00 95.44 87 ARG A O 1
ATOM 681 N N . LEU A 1 88 ? 1.848 -3.442 4.765 1.00 95.12 88 LEU A N 1
ATOM 682 C CA . LEU A 1 88 ? 2.198 -2.652 3.593 1.00 95.12 88 LEU A CA 1
ATOM 683 C C . LEU A 1 88 ? 2.939 -3.502 2.563 1.00 95.12 88 LEU A C 1
ATOM 685 O O . LEU A 1 88 ? 4.003 -4.058 2.838 1.00 95.12 88 LEU A O 1
ATOM 689 N N . VAL A 1 89 ? 2.402 -3.558 1.350 1.00 93.81 89 VAL A N 1
ATOM 690 C CA . VAL A 1 89 ? 3.066 -4.128 0.179 1.00 93.81 89 VAL A CA 1
ATOM 691 C C . VAL A 1 89 ? 3.064 -3.081 -0.926 1.00 93.81 89 VAL A C 1
ATOM 693 O O . VAL A 1 89 ? 1.997 -2.709 -1.408 1.00 93.81 89 VAL A O 1
ATOM 696 N N . LEU A 1 90 ? 4.246 -2.620 -1.336 1.00 91.81 90 LEU A N 1
ATOM 697 C CA . LEU A 1 90 ? 4.411 -1.732 -2.487 1.00 91.81 90 LEU A CA 1
ATOM 698 C C . LEU A 1 90 ? 5.371 -2.379 -3.475 1.00 91.81 90 LEU A C 1
ATOM 700 O O . LEU A 1 90 ? 6.526 -2.667 -3.158 1.00 91.81 90 LEU A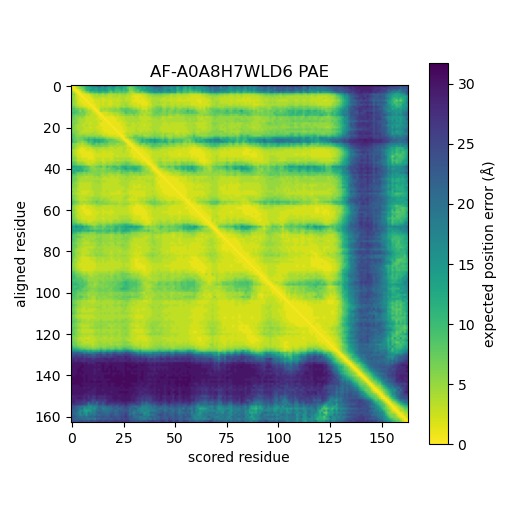 O 1
ATOM 704 N N . ASP A 1 91 ? 4.879 -2.603 -4.681 1.00 89.25 91 ASP A N 1
ATOM 705 C CA . ASP A 1 91 ? 5.639 -3.178 -5.778 1.00 89.25 91 ASP A CA 1
ATOM 706 C C . ASP A 1 91 ? 5.313 -2.358 -7.026 1.00 89.25 91 ASP A C 1
ATOM 708 O O . ASP A 1 91 ? 4.170 -2.306 -7.467 1.00 89.25 91 ASP A O 1
ATOM 712 N N . SER A 1 92 ? 6.291 -1.625 -7.544 1.00 87.94 92 SER A N 1
ATOM 713 C CA . SER A 1 92 ? 6.142 -0.829 -8.764 1.00 87.94 92 SER A CA 1
ATOM 714 C C . SER A 1 92 ? 7.150 -1.334 -9.779 1.00 87.94 92 SER A C 1
ATOM 716 O O . SER A 1 92 ? 8.312 -1.534 -9.434 1.00 87.94 92 SER A O 1
ATOM 718 N N . ARG A 1 93 ? 6.710 -1.586 -11.009 1.00 87.94 93 ARG A N 1
ATOM 719 C CA . ARG A 1 93 ? 7.543 -2.152 -12.075 1.00 87.94 93 ARG A CA 1
ATOM 720 C C . ARG A 1 93 ? 7.057 -1.699 -13.445 1.00 87.94 93 ARG A C 1
ATOM 722 O O . ARG A 1 93 ? 5.851 -1.549 -13.645 1.00 87.94 93 ARG A O 1
ATOM 729 N N . THR A 1 94 ? 7.960 -1.520 -14.406 1.00 84.88 94 THR A N 1
ATOM 730 C CA . THR A 1 94 ? 7.539 -1.170 -15.775 1.00 84.88 94 THR A CA 1
ATOM 731 C C . THR A 1 94 ? 6.947 -2.381 -16.492 1.00 84.88 94 THR A C 1
ATOM 733 O O . THR A 1 94 ? 5.952 -2.243 -17.201 1.00 84.88 94 THR A O 1
ATOM 736 N N . GLU A 1 95 ? 7.476 -3.581 -16.238 1.00 83.12 95 GLU A N 1
ATOM 737 C CA . GLU A 1 95 ? 7.010 -4.827 -16.846 1.00 83.12 95 GLU A CA 1
ATOM 738 C C . GLU A 1 95 ? 6.718 -5.887 -15.783 1.00 83.12 95 GLU A C 1
ATOM 740 O O . GLU A 1 95 ? 7.494 -6.117 -14.860 1.00 83.12 95 GLU A O 1
ATOM 745 N N . ILE A 1 96 ? 5.571 -6.567 -15.889 1.00 81.62 96 ILE A N 1
ATOM 746 C CA . ILE A 1 96 ? 5.136 -7.482 -14.823 1.00 81.62 96 ILE A CA 1
ATOM 747 C C . ILE A 1 96 ? 6.046 -8.707 -14.676 1.00 81.62 96 ILE A C 1
ATOM 749 O O . ILE A 1 96 ? 6.236 -9.188 -13.556 1.00 81.62 96 ILE A O 1
ATOM 753 N N . GLN A 1 97 ? 6.589 -9.197 -15.794 1.00 84.00 97 GLN A N 1
ATOM 754 C CA . GLN A 1 97 ? 7.386 -10.422 -15.856 1.00 84.00 97 GLN A CA 1
ATOM 755 C C . GLN A 1 97 ? 8.885 -10.171 -15.662 1.00 84.00 97 GLN A C 1
ATOM 757 O O . GLN A 1 97 ? 9.593 -11.106 -15.297 1.00 84.00 97 GLN A O 1
ATOM 762 N N . ASP A 1 98 ? 9.356 -8.934 -15.844 1.00 81.25 98 ASP A N 1
ATOM 763 C CA . ASP A 1 98 ? 10.772 -8.598 -15.728 1.00 81.25 98 ASP A CA 1
ATOM 764 C C . ASP A 1 98 ? 11.098 -8.044 -14.325 1.00 81.25 98 ASP A C 1
ATOM 766 O O . ASP A 1 98 ? 10.723 -6.911 -13.999 1.00 81.25 98 ASP A O 1
ATOM 770 N N . PRO A 1 99 ? 11.807 -8.807 -13.471 1.00 78.12 99 PRO A N 1
ATOM 771 C CA . PRO A 1 99 ? 12.198 -8.346 -12.142 1.00 78.12 99 PRO A CA 1
ATOM 772 C C . PRO A 1 99 ? 13.206 -7.187 -12.173 1.00 78.12 99 PRO A C 1
ATOM 774 O O . PRO A 1 99 ? 13.299 -6.441 -11.200 1.00 78.12 99 PRO A O 1
ATOM 777 N N . THR A 1 100 ? 13.935 -6.986 -13.273 1.00 82.94 100 THR A N 1
ATOM 778 C CA . THR A 1 100 ? 14.913 -5.892 -13.386 1.00 82.94 100 THR A CA 1
ATOM 779 C C . THR A 1 100 ? 14.243 -4.524 -13.489 1.00 82.94 100 THR A C 1
ATOM 781 O O . THR A 1 100 ? 14.840 -3.515 -13.120 1.00 82.94 100 THR A 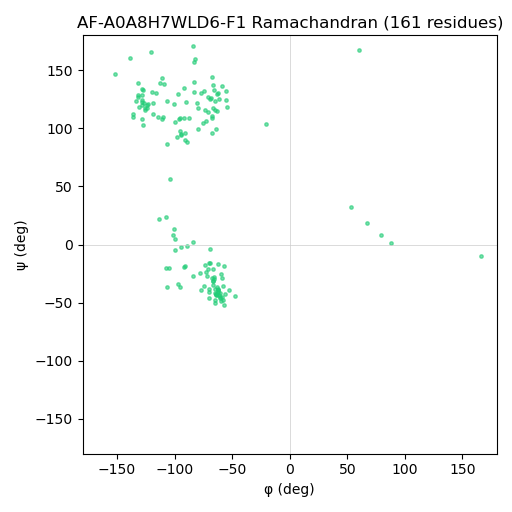O 1
ATOM 784 N N . THR A 1 101 ? 12.971 -4.497 -13.894 1.00 84.81 101 THR A N 1
ATOM 785 C CA . THR A 1 101 ? 12.177 -3.271 -14.039 1.00 84.81 101 THR A CA 1
ATOM 786 C C . THR A 1 101 ? 11.534 -2.780 -12.748 1.00 84.81 101 THR A C 1
ATOM 788 O O . THR A 1 101 ? 10.785 -1.799 -12.752 1.00 84.81 101 THR A O 1
ATOM 791 N N . ILE A 1 102 ? 11.790 -3.469 -11.636 1.00 86.75 102 ILE A N 1
ATOM 792 C CA . ILE A 1 102 ? 11.272 -3.085 -10.332 1.00 86.75 102 ILE A CA 1
ATOM 793 C C . ILE A 1 102 ? 11.876 -1.742 -9.921 1.00 86.75 102 ILE A C 1
ATOM 795 O O . ILE A 1 102 ? 13.090 -1.587 -9.784 1.00 86.75 102 ILE A O 1
ATOM 799 N N . ILE A 1 103 ? 10.993 -0.793 -9.644 1.00 85.56 103 ILE A N 1
ATOM 800 C CA . ILE A 1 103 ? 11.315 0.504 -9.074 1.00 85.56 103 ILE A CA 1
ATOM 801 C C . ILE A 1 103 ? 11.570 0.323 -7.578 1.00 85.56 103 ILE A C 1
ATOM 803 O O . ILE A 1 103 ? 10.794 -0.320 -6.864 1.00 85.56 103 ILE A O 1
ATOM 807 N N . ARG A 1 104 ? 12.689 0.870 -7.104 1.00 88.88 104 ARG A N 1
ATOM 808 C CA . ARG A 1 104 ? 13.226 0.596 -5.770 1.00 88.88 104 ARG A CA 1
ATOM 809 C C . ARG A 1 104 ? 13.154 1.824 -4.870 1.00 88.88 104 ARG A C 1
ATOM 811 O O . ARG A 1 104 ? 13.468 2.929 -5.298 1.00 88.88 104 ARG A O 1
ATOM 818 N N . TYR A 1 105 ? 12.793 1.592 -3.614 1.00 89.38 105 TYR A N 1
ATOM 819 C CA . TYR A 1 105 ? 12.837 2.563 -2.525 1.00 89.38 105 TYR A CA 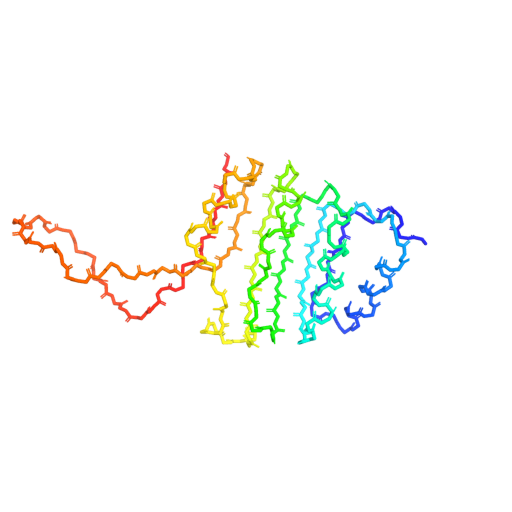1
ATOM 820 C C . TYR A 1 105 ? 14.239 2.647 -1.924 1.00 89.38 105 TYR A C 1
ATOM 822 O O . TYR A 1 105 ? 15.028 1.704 -2.003 1.00 89.38 105 TYR A O 1
ATOM 830 N N . THR A 1 106 ? 14.555 3.765 -1.289 1.00 90.62 106 THR A N 1
ATOM 831 C CA . THR A 1 106 ? 15.835 3.973 -0.608 1.00 90.62 106 THR A CA 1
ATOM 832 C C . THR A 1 106 ? 15.834 3.394 0.812 1.00 90.62 106 THR A C 1
ATOM 834 O O . THR A 1 106 ? 14.809 3.016 1.382 1.00 90.62 106 THR A O 1
ATOM 837 N N . ILE A 1 107 ? 17.006 3.358 1.447 1.00 89.81 107 ILE A N 1
ATOM 838 C CA . ILE A 1 107 ? 17.106 3.029 2.878 1.00 89.81 107 ILE A CA 1
ATOM 839 C C . ILE A 1 107 ? 16.454 4.125 3.743 1.00 89.81 107 ILE A C 1
ATOM 841 O O . ILE A 1 107 ? 15.913 3.826 4.809 1.00 89.81 107 ILE A O 1
ATOM 845 N N . ALA A 1 108 ? 16.493 5.388 3.304 1.00 90.50 108 ALA A N 1
ATOM 846 C CA . ALA A 1 108 ? 15.843 6.492 4.009 1.00 90.50 108 ALA A CA 1
ATOM 847 C C . ALA A 1 108 ? 14.318 6.304 4.046 1.00 90.50 108 ALA A C 1
ATOM 849 O O . ALA A 1 108 ? 13.712 6.433 5.109 1.00 90.50 108 ALA A O 1
ATOM 850 N N . ASP A 1 109 ? 13.740 5.878 2.924 1.00 91.25 109 ASP A N 1
ATOM 851 C CA . ASP A 1 109 ? 12.326 5.522 2.793 1.00 91.25 109 ASP A CA 1
ATOM 852 C C . ASP A 1 109 ? 11.920 4.408 3.765 1.00 91.25 109 ASP A C 1
ATOM 854 O O . ASP A 1 109 ? 10.942 4.534 4.504 1.00 91.25 109 ASP A O 1
ATOM 858 N N . LEU A 1 110 ? 12.713 3.332 3.841 1.00 91.06 110 LEU A N 1
ATOM 859 C CA . LEU A 1 110 ? 12.475 2.243 4.794 1.00 91.06 110 LEU A CA 1
ATOM 860 C C . LEU A 1 110 ? 12.484 2.744 6.245 1.00 91.06 110 LEU A C 1
ATOM 862 O O . LEU A 1 110 ? 11.612 2.377 7.040 1.00 91.06 110 LEU A O 1
ATOM 866 N N . LYS A 1 111 ? 13.463 3.583 6.604 1.00 90.75 111 LYS A N 1
ATOM 867 C CA . LYS A 1 111 ? 13.555 4.179 7.947 1.00 90.75 111 LYS A CA 1
ATOM 868 C C . LYS A 1 111 ? 12.347 5.060 8.248 1.00 90.75 111 LYS A C 1
ATOM 870 O O . LYS A 1 111 ? 11.848 5.041 9.370 1.00 90.75 111 LYS A O 1
ATOM 875 N N . GLN A 1 112 ? 11.866 5.809 7.261 1.00 94.06 112 GLN A N 1
ATOM 876 C CA . GLN A 1 112 ? 10.682 6.642 7.409 1.00 94.06 112 GLN A CA 1
ATOM 877 C C . GLN A 1 112 ? 9.435 5.789 7.663 1.00 94.06 112 GLN A C 1
ATOM 879 O O . GLN A 1 112 ? 8.746 6.025 8.651 1.00 94.06 112 GLN A O 1
ATOM 884 N N . ILE A 1 113 ? 9.188 4.755 6.851 1.00 92.31 113 ILE A N 1
ATOM 885 C CA . ILE A 1 113 ? 8.048 3.836 7.025 1.00 92.31 113 ILE A CA 1
ATOM 886 C C . ILE A 1 113 ? 8.081 3.186 8.412 1.00 92.31 113 ILE A C 1
ATOM 888 O O . ILE A 1 113 ? 7.106 3.247 9.156 1.00 92.31 113 ILE A O 1
ATOM 892 N N . THR A 1 114 ? 9.215 2.591 8.782 1.00 91.25 114 THR A N 1
ATOM 893 C CA . THR A 1 114 ? 9.348 1.858 10.053 1.00 91.25 114 THR A CA 1
ATOM 894 C C . THR A 1 114 ? 9.240 2.760 11.280 1.00 91.25 114 THR A C 1
ATOM 896 O O . THR A 1 114 ? 8.755 2.318 12.317 1.00 91.25 114 THR A O 1
ATOM 899 N N . LYS A 1 115 ? 9.647 4.031 11.175 1.00 93.38 115 LYS A N 1
ATOM 900 C CA . LYS A 1 115 ? 9.482 5.019 12.248 1.00 93.38 115 LYS A CA 1
ATOM 901 C C . LYS A 1 115 ? 8.051 5.550 12.339 1.00 93.38 115 LYS A C 1
ATOM 903 O O . LYS A 1 115 ? 7.569 5.807 13.439 1.00 93.38 115 LYS A O 1
ATOM 908 N N . SER A 1 116 ? 7.398 5.768 11.201 1.00 94.44 116 SER A N 1
ATOM 909 C CA . SER A 1 116 ? 6.084 6.408 11.144 1.00 94.44 116 SER A CA 1
ATOM 910 C C . SER A 1 116 ? 4.923 5.444 11.375 1.00 94.44 116 SER A C 1
ATOM 912 O O . SER A 1 116 ? 3.887 5.898 11.850 1.00 94.44 116 SER A O 1
ATOM 914 N N . CYS A 1 117 ? 5.075 4.153 11.066 1.00 93.81 117 CYS A N 1
ATOM 915 C CA . CYS A 1 117 ? 4.012 3.149 11.161 1.00 93.81 117 CYS A CA 1
ATOM 916 C C . CYS A 1 117 ? 4.233 2.212 12.369 1.00 93.81 117 CYS A C 1
ATOM 918 O O . CYS A 1 117 ? 4.836 1.147 12.213 1.00 93.81 117 CYS A O 1
ATOM 920 N N . PRO A 1 118 ? 3.768 2.566 13.584 1.00 92.12 118 PRO A N 1
ATOM 921 C CA . PRO A 1 118 ? 4.074 1.812 14.805 1.00 92.12 118 PRO A CA 1
ATOM 922 C C . PRO A 1 118 ? 3.440 0.414 14.855 1.00 92.12 118 PRO A C 1
ATOM 924 O O . PRO A 1 118 ? 4.005 -0.480 15.489 1.00 92.12 118 PRO A O 1
ATOM 927 N N . LEU A 1 119 ? 2.293 0.224 14.193 1.00 94.00 119 LEU A N 1
ATOM 928 C CA . LEU A 1 119 ? 1.550 -1.042 14.150 1.00 94.00 119 LEU A CA 1
ATOM 929 C C . LEU A 1 119 ? 1.977 -1.959 12.997 1.00 94.00 119 LEU A C 1
ATOM 931 O O . LEU A 1 119 ? 1.439 -3.057 12.854 1.00 94.00 119 LEU A O 1
ATOM 935 N N . LEU A 1 120 ? 2.930 -1.521 12.170 1.00 94.69 120 LEU A N 1
ATOM 936 C CA . LEU A 1 120 ? 3.346 -2.259 10.990 1.00 94.69 120 LEU A CA 1
ATOM 937 C C . LEU A 1 120 ? 4.055 -3.551 11.402 1.00 94.69 120 LEU A C 1
ATOM 939 O O . LEU A 1 120 ? 5.188 -3.537 11.890 1.00 94.69 120 LEU A O 1
ATOM 943 N N . TRP A 1 121 ? 3.387 -4.675 11.169 1.00 91.31 121 TRP A N 1
ATOM 944 C CA . TRP A 1 121 ? 3.942 -6.003 11.398 1.00 91.31 121 TRP A CA 1
ATOM 945 C C . TRP A 1 121 ? 4.330 -6.695 10.100 1.00 91.31 121 TRP A C 1
ATOM 947 O O . TRP A 1 121 ? 5.159 -7.592 10.152 1.00 91.31 121 TRP A O 1
ATOM 957 N N . ALA A 1 122 ? 3.797 -6.273 8.948 1.00 91.69 122 ALA A N 1
ATOM 958 C CA . ALA A 1 122 ? 4.179 -6.796 7.641 1.00 91.69 122 ALA A CA 1
ATOM 959 C C . ALA A 1 122 ? 4.597 -5.687 6.672 1.00 91.69 122 ALA A C 1
ATOM 961 O O . ALA A 1 122 ? 3.795 -4.822 6.326 1.00 91.69 122 ALA A O 1
ATOM 962 N N . LEU A 1 123 ? 5.828 -5.760 6.161 1.00 92.31 123 LEU A N 1
ATOM 963 C CA . LEU A 1 123 ? 6.323 -4.875 5.104 1.00 92.31 123 LEU A CA 1
ATOM 964 C C . LEU A 1 123 ? 6.903 -5.694 3.955 1.00 92.31 123 LEU A C 1
ATOM 966 O O . LEU A 1 123 ? 7.710 -6.592 4.189 1.00 92.31 123 LEU A O 1
ATOM 970 N N . ARG A 1 124 ? 6.526 -5.345 2.723 1.00 91.50 124 ARG A N 1
ATOM 971 C CA . ARG A 1 124 ? 7.165 -5.815 1.493 1.00 91.50 124 ARG A CA 1
ATOM 972 C C . ARG A 1 124 ? 7.348 -4.650 0.527 1.00 91.50 124 ARG A C 1
ATOM 974 O O . ARG A 1 124 ? 6.386 -4.179 -0.071 1.00 91.50 124 ARG A O 1
ATOM 981 N N . ILE A 1 125 ? 8.599 -4.248 0.347 1.00 90.25 125 ILE A N 1
ATOM 982 C CA . ILE A 1 125 ? 9.035 -3.261 -0.644 1.00 90.25 125 ILE A CA 1
ATOM 983 C C . ILE A 1 125 ? 10.338 -3.730 -1.287 1.00 90.25 125 ILE A C 1
ATOM 985 O O . ILE A 1 125 ? 11.048 -4.572 -0.729 1.00 90.25 125 ILE A O 1
ATOM 989 N N . SER A 1 126 ? 10.654 -3.178 -2.451 1.00 88.38 126 SER A N 1
ATOM 990 C CA . SER A 1 126 ? 11.925 -3.417 -3.136 1.00 88.38 126 SER A CA 1
ATOM 991 C C . SER A 1 126 ? 12.896 -2.289 -2.814 1.00 88.38 126 SER A C 1
ATOM 993 O O . SER A 1 126 ? 12.529 -1.124 -2.948 1.00 88.38 126 SER A O 1
ATOM 995 N N . LEU A 1 127 ? 14.118 -2.616 -2.388 1.00 86.69 127 LEU A N 1
ATOM 996 C CA . LEU A 1 127 ? 15.096 -1.631 -1.918 1.00 86.69 127 LEU A CA 1
ATOM 997 C C . LEU A 1 127 ? 16.280 -1.475 -2.862 1.00 86.69 127 LEU A C 1
ATOM 999 O O . LEU A 1 127 ? 16.790 -2.445 -3.424 1.00 86.69 127 LEU A O 1
ATOM 1003 N N . HIS A 1 128 ? 16.752 -0.240 -2.987 1.00 85.19 128 HIS A N 1
ATOM 1004 C CA . HIS A 1 128 ? 18.024 0.077 -3.601 1.00 85.19 128 HIS A CA 1
ATOM 1005 C C . HIS A 1 128 ? 19.104 0.005 -2.521 1.00 85.19 128 HIS A C 1
ATOM 1007 O O . HIS A 1 128 ? 19.152 0.832 -1.610 1.00 85.19 128 HIS A O 1
ATOM 1013 N N . LEU A 1 129 ? 19.941 -1.027 -2.604 1.00 75.69 129 LEU A N 1
ATOM 1014 C CA . LEU A 1 129 ? 21.111 -1.185 -1.752 1.00 75.69 129 LEU A CA 1
ATOM 1015 C C . LEU A 1 129 ? 22.326 -0.727 -2.552 1.00 75.69 129 LEU A C 1
ATOM 1017 O O . LEU A 1 129 ? 22.772 -1.430 -3.461 1.00 75.69 129 LEU A O 1
ATOM 1021 N N . GLU A 1 130 ? 22.851 0.451 -2.230 1.00 65.56 130 GLU A N 1
ATOM 1022 C CA . GLU A 1 130 ? 24.159 0.851 -2.735 1.00 65.56 130 GLU A CA 1
ATOM 1023 C C . GLU A 1 130 ? 25.209 -0.122 -2.184 1.00 65.56 130 GLU A C 1
ATOM 1025 O O . GLU A 1 130 ? 25.244 -0.420 -0.986 1.00 65.56 130 GLU A O 1
ATOM 1030 N N . ALA A 1 131 ? 26.052 -0.668 -3.061 1.00 56.50 131 ALA A N 1
ATOM 1031 C CA . ALA A 1 131 ? 27.185 -1.459 -2.607 1.00 56.50 131 ALA A CA 1
ATOM 1032 C C . ALA A 1 131 ? 28.163 -0.526 -1.874 1.00 56.50 131 ALA A C 1
ATOM 1034 O O . ALA A 1 131 ? 28.437 0.559 -2.392 1.00 56.50 131 ALA A O 1
ATOM 1035 N N . PRO A 1 132 ? 28.732 -0.925 -0.721 1.00 49.22 132 PRO A N 1
ATOM 1036 C CA . PRO A 1 132 ? 29.808 -0.153 -0.121 1.00 49.22 132 PRO A CA 1
ATOM 1037 C C . PRO A 1 132 ? 30.929 0.004 -1.155 1.00 49.22 132 PRO A C 1
ATOM 1039 O O . PRO A 1 132 ? 31.397 -0.986 -1.726 1.00 49.22 132 PRO A O 1
ATOM 1042 N N . SER A 1 133 ? 31.307 1.255 -1.435 1.00 42.38 133 SER A N 1
ATOM 1043 C CA . SER A 1 133 ? 32.411 1.563 -2.343 1.00 42.38 133 SER A CA 1
ATOM 1044 C C . SER A 1 133 ? 33.675 0.831 -1.864 1.00 42.38 133 SER A C 1
ATOM 1046 O O . SER A 1 133 ? 33.988 0.883 -0.672 1.00 42.38 133 SER A O 1
ATOM 1048 N N . PRO A 1 134 ? 34.411 0.129 -2.745 1.00 51.09 134 PRO A N 1
ATOM 1049 C CA . PRO A 1 134 ? 35.628 -0.585 -2.365 1.00 51.09 134 PRO A CA 1
ATOM 1050 C C . PRO A 1 134 ? 36.799 0.346 -1.997 1.00 51.09 134 PRO A C 1
ATO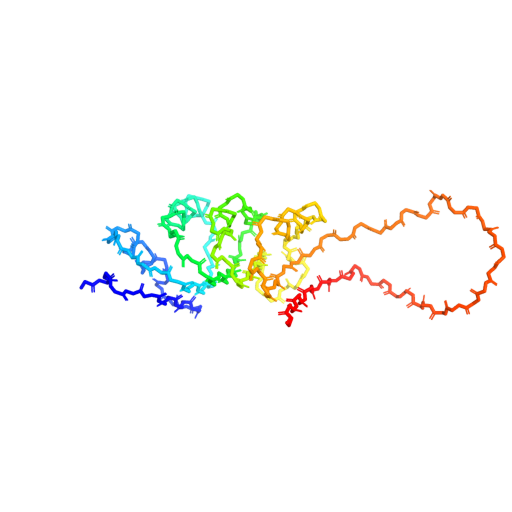M 1052 O O . PRO A 1 134 ? 37.849 -0.134 -1.566 1.00 51.09 134 PRO A O 1
ATOM 1055 N N . GLU A 1 135 ? 36.646 1.662 -2.127 1.00 48.00 135 GLU A N 1
ATOM 1056 C CA . GLU A 1 135 ? 37.672 2.640 -1.773 1.00 48.00 135 GLU A CA 1
ATOM 1057 C C . GLU A 1 135 ? 37.509 3.100 -0.320 1.00 48.00 135 GLU A C 1
ATOM 1059 O O . GLU A 1 135 ? 36.809 4.063 -0.024 1.00 48.00 135 GLU A O 1
ATOM 1064 N N . GLY A 1 136 ? 38.157 2.403 0.619 1.00 44.31 136 GLY A N 1
ATOM 1065 C CA . GLY A 1 136 ? 38.271 2.935 1.983 1.00 44.31 136 GLY A CA 1
ATOM 1066 C C . GLY A 1 136 ? 38.723 1.990 3.090 1.00 44.31 136 GLY A C 1
ATOM 1067 O O . GLY A 1 136 ? 39.018 2.460 4.185 1.00 44.31 136 GLY A O 1
ATOM 1068 N N . THR A 1 137 ? 38.824 0.677 2.870 1.00 42.91 137 THR A N 1
ATOM 1069 C CA . THR A 1 137 ? 39.223 -0.245 3.951 1.00 42.91 137 THR A CA 1
ATOM 1070 C C . THR A 1 137 ? 40.712 -0.588 3.873 1.00 42.91 137 THR A C 1
ATOM 1072 O O . THR A 1 137 ? 41.126 -1.545 3.214 1.00 42.91 137 THR A O 1
ATOM 1075 N N . ARG A 1 138 ? 41.543 0.188 4.586 1.00 42.44 138 ARG A N 1
ATOM 1076 C CA . ARG A 1 138 ? 42.895 -0.247 4.975 1.00 42.44 138 ARG A CA 1
ATOM 1077 C C . ARG A 1 138 ? 42.766 -1.587 5.712 1.00 42.44 138 ARG A C 1
ATOM 1079 O O . ARG A 1 138 ? 42.082 -1.689 6.726 1.00 42.44 138 ARG A O 1
ATOM 1086 N N . ARG A 1 139 ? 43.378 -2.626 5.144 1.00 42.00 139 ARG A N 1
ATOM 1087 C CA . ARG A 1 139 ? 43.332 -4.014 5.619 1.00 42.00 139 ARG A CA 1
ATOM 1088 C C . ARG A 1 139 ? 44.070 -4.152 6.957 1.00 42.00 139 ARG A C 1
ATOM 1090 O O . ARG A 1 139 ? 45.293 -4.083 6.980 1.00 42.00 139 ARG A O 1
ATOM 1097 N N . GLY A 1 140 ? 43.337 -4.404 8.041 1.00 38.72 140 GLY A N 1
ATOM 1098 C CA . GLY A 1 140 ? 43.845 -5.152 9.199 1.00 38.72 140 GLY A CA 1
ATOM 1099 C C . GLY A 1 140 ? 43.750 -6.667 8.942 1.00 38.72 140 GLY A C 1
ATOM 1100 O O . GLY A 1 140 ? 43.006 -7.078 8.043 1.00 38.72 140 GLY A O 1
ATOM 1101 N N . PRO A 1 141 ? 44.514 -7.514 9.656 1.00 40.09 141 PRO A N 1
ATOM 1102 C CA . PRO A 1 141 ? 44.632 -8.931 9.334 1.00 40.09 141 PRO A CA 1
ATOM 1103 C C . PRO A 1 141 ? 43.302 -9.665 9.541 1.00 40.09 141 PRO A C 1
ATOM 1105 O O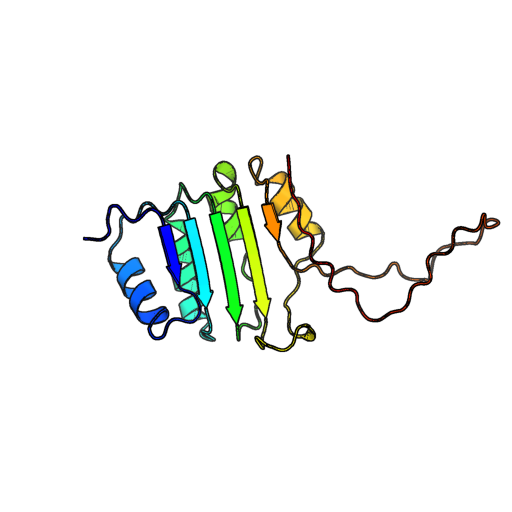 . PRO A 1 141 ? 42.611 -9.508 10.545 1.00 40.09 141 PRO A O 1
ATOM 1108 N N . ARG A 1 142 ? 42.955 -10.458 8.526 1.00 43.50 142 ARG A N 1
ATOM 1109 C CA . ARG A 1 142 ? 41.696 -11.187 8.367 1.00 43.50 142 ARG A CA 1
ATOM 1110 C C . ARG A 1 142 ? 41.610 -12.355 9.352 1.00 43.50 142 ARG A C 1
ATOM 1112 O O . ARG A 1 142 ? 42.461 -13.238 9.315 1.00 43.50 142 ARG A O 1
ATOM 1119 N N . ARG A 1 143 ? 40.520 -12.429 10.120 1.00 37.81 143 ARG A N 1
ATOM 1120 C CA . ARG A 1 143 ? 39.907 -13.718 10.465 1.00 37.81 143 ARG A CA 1
ATOM 1121 C C . ARG A 1 143 ? 38.874 -14.035 9.388 1.00 37.81 143 ARG A C 1
ATOM 1123 O O . ARG A 1 143 ? 38.029 -13.210 9.058 1.00 37.81 143 ARG A O 1
ATOM 1130 N N . THR A 1 144 ? 39.063 -15.185 8.765 1.00 45.28 144 THR A N 1
ATOM 1131 C CA . THR A 1 144 ? 38.230 -15.772 7.721 1.00 45.28 144 THR A CA 1
ATOM 1132 C C . THR A 1 144 ? 36.856 -16.120 8.267 1.00 45.28 144 THR A C 1
ATOM 1134 O O . THR A 1 144 ? 36.765 -17.036 9.070 1.00 45.28 144 THR A O 1
ATOM 1137 N N . ASP A 1 145 ? 35.822 -15.460 7.752 1.00 32.56 145 ASP A N 1
ATOM 1138 C CA . ASP A 1 145 ? 34.541 -16.103 7.480 1.00 32.56 145 ASP A CA 1
ATOM 1139 C C . ASP A 1 145 ? 34.102 -15.721 6.067 1.00 32.56 145 ASP A C 1
ATOM 1141 O O . ASP A 1 145 ? 34.140 -14.566 5.637 1.00 32.56 145 ASP A O 1
ATOM 1145 N N . THR A 1 146 ? 33.811 -16.752 5.289 1.00 32.44 146 THR A N 1
ATOM 1146 C CA . THR A 1 146 ? 33.796 -16.711 3.832 1.00 32.44 146 THR A CA 1
ATOM 1147 C C . THR A 1 146 ? 32.381 -16.423 3.347 1.00 32.44 146 THR A C 1
ATOM 1149 O O . THR A 1 146 ? 31.596 -17.345 3.165 1.00 32.44 146 THR A O 1
ATOM 1152 N N . LEU A 1 147 ? 32.042 -15.161 3.080 1.00 28.97 147 LEU A N 1
ATOM 1153 C CA . LEU A 1 147 ? 30.890 -14.837 2.233 1.00 28.97 147 LEU A CA 1
ATOM 1154 C C . LEU A 1 147 ? 31.385 -14.615 0.803 1.00 28.97 147 LEU A C 1
ATOM 1156 O O . LEU A 1 147 ? 31.880 -13.546 0.447 1.00 28.97 147 LEU A O 1
ATOM 1160 N N . LYS A 1 148 ? 31.273 -15.662 -0.025 1.00 27.50 148 LYS A N 1
ATOM 1161 C CA . LYS A 1 148 ? 31.400 -15.543 -1.482 1.00 27.50 148 LYS A CA 1
ATOM 1162 C C . LYS A 1 148 ? 30.259 -14.660 -1.989 1.00 27.50 148 LYS A C 1
ATOM 1164 O O . LYS A 1 148 ? 29.137 -15.120 -2.166 1.00 27.50 148 LYS A O 1
ATOM 1169 N N . VAL A 1 149 ? 30.567 -13.389 -2.228 1.00 31.47 149 VAL A N 1
ATOM 1170 C CA . VAL A 1 149 ? 29.699 -12.471 -2.966 1.00 31.47 149 VAL A CA 1
ATOM 1171 C C . VAL A 1 149 ? 29.799 -12.825 -4.445 1.00 31.47 149 VAL A C 1
ATOM 1173 O O . VAL A 1 149 ? 30.788 -12.510 -5.104 1.00 31.47 149 VAL A O 1
ATOM 1176 N N . ILE A 1 150 ? 28.767 -13.482 -4.964 1.00 31.12 150 ILE A N 1
ATOM 1177 C CA . ILE A 1 150 ? 28.504 -13.546 -6.399 1.00 31.12 150 ILE A CA 1
ATOM 1178 C C . ILE A 1 150 ? 27.489 -12.431 -6.685 1.00 31.12 150 ILE A C 1
ATOM 1180 O O . ILE A 1 150 ? 26.347 -12.503 -6.245 1.00 31.12 150 ILE A O 1
ATOM 1184 N N . LYS A 1 151 ? 27.934 -11.362 -7.361 1.00 29.41 151 LYS A N 1
ATOM 1185 C CA . LYS A 1 151 ? 27.060 -10.355 -7.998 1.00 29.41 151 LYS A CA 1
ATOM 1186 C C . LYS A 1 151 ? 26.327 -11.026 -9.177 1.00 29.41 151 LYS A C 1
ATOM 1188 O O . LYS A 1 151 ? 26.944 -11.860 -9.838 1.00 29.41 151 LYS A O 1
ATOM 1193 N N . PRO A 1 152 ? 25.058 -10.680 -9.455 1.00 38.66 152 PRO A N 1
ATOM 1194 C CA . PRO A 1 152 ? 24.628 -9.308 -9.724 1.00 38.66 152 PRO A CA 1
ATOM 1195 C C . PRO A 1 152 ? 23.569 -8.789 -8.742 1.00 38.66 152 PRO A C 1
ATOM 1197 O O . PRO A 1 152 ? 23.028 -9.544 -7.946 1.00 38.66 152 PRO A O 1
ATOM 1200 N N . ALA A 1 153 ? 23.363 -7.467 -8.767 1.00 38.72 153 ALA A N 1
ATOM 1201 C CA . ALA A 1 153 ? 22.492 -6.660 -7.906 1.00 38.72 153 ALA A CA 1
ATOM 1202 C C . ALA A 1 153 ? 21.374 -7.446 -7.192 1.00 38.72 153 ALA A C 1
ATOM 1204 O O . ALA A 1 153 ? 20.362 -7.795 -7.792 1.00 38.72 153 ALA A O 1
ATOM 1205 N N . CYS A 1 154 ? 21.566 -7.702 -5.896 1.00 34.69 154 CYS A N 1
ATOM 1206 C CA . CYS A 1 154 ? 20.610 -8.438 -5.082 1.00 34.69 154 CYS A CA 1
ATOM 1207 C C . CYS A 1 154 ? 19.278 -7.678 -4.996 1.00 34.69 154 CYS A C 1
ATOM 1209 O O . CYS A 1 154 ? 19.205 -6.610 -4.386 1.00 34.69 154 CYS A O 1
ATOM 1211 N N . ASP A 1 155 ? 18.219 -8.257 -5.558 1.00 38.56 155 ASP A N 1
ATOM 1212 C CA . ASP A 1 155 ? 16.843 -7.922 -5.205 1.00 38.56 155 ASP A CA 1
ATOM 1213 C C . ASP A 1 155 ? 16.584 -8.392 -3.777 1.00 38.56 155 ASP A C 1
ATOM 1215 O O . ASP A 1 155 ? 16.283 -9.560 -3.521 1.00 38.56 155 ASP A O 1
ATOM 1219 N 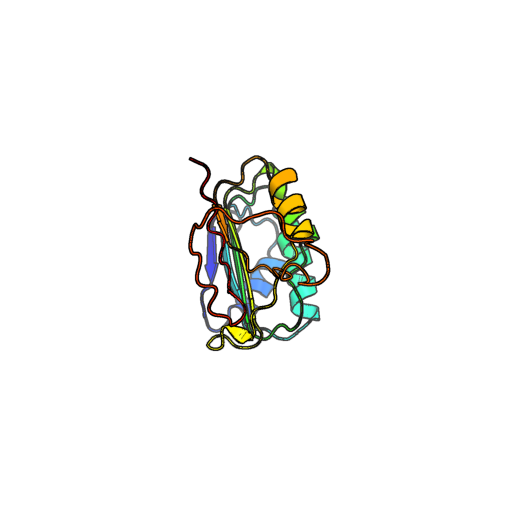N . LEU A 1 156 ? 16.721 -7.479 -2.821 1.00 41.41 156 LEU A N 1
ATOM 1220 C CA . LEU A 1 156 ? 16.423 -7.780 -1.432 1.00 41.41 156 LEU A CA 1
ATOM 1221 C C . LEU A 1 156 ? 14.954 -7.444 -1.166 1.00 41.41 156 LEU A C 1
ATOM 1223 O O . LEU A 1 156 ? 14.585 -6.295 -0.924 1.00 41.41 156 LEU A O 1
ATOM 1227 N N . ARG A 1 157 ? 14.097 -8.466 -1.251 1.00 43.84 157 ARG A N 1
ATOM 1228 C CA . ARG A 1 157 ? 12.717 -8.388 -0.761 1.00 43.84 157 ARG A CA 1
ATOM 1229 C C . ARG A 1 157 ? 12.756 -8.574 0.748 1.00 43.84 157 ARG A C 1
ATOM 1231 O O . ARG A 1 157 ? 12.856 -9.700 1.228 1.00 43.84 157 ARG A O 1
ATOM 1238 N N . ILE A 1 158 ? 12.697 -7.477 1.496 1.00 46.50 158 ILE A N 1
ATOM 1239 C CA . ILE A 1 158 ? 12.514 -7.571 2.945 1.00 46.50 158 ILE A CA 1
ATOM 1240 C C . ILE A 1 158 ? 11.063 -7.971 3.185 1.00 46.50 158 ILE A C 1
ATOM 1242 O O . ILE A 1 158 ? 10.155 -7.225 2.829 1.00 46.50 158 ILE A O 1
ATOM 1246 N N . LEU A 1 159 ? 10.863 -9.157 3.758 1.00 43.34 159 LEU A N 1
ATOM 1247 C CA . LEU A 1 159 ? 9.632 -9.522 4.441 1.00 43.34 159 LEU A CA 1
ATOM 1248 C C . LEU A 1 159 ? 9.871 -9.224 5.922 1.00 43.34 159 LEU A C 1
ATOM 1250 O O . LEU A 1 159 ? 10.484 -10.023 6.626 1.00 43.34 159 LEU A O 1
ATOM 1254 N N . TYR A 1 160 ? 9.473 -8.041 6.380 1.00 39.19 160 TYR A N 1
ATOM 1255 C CA . TYR A 1 160 ? 9.509 -7.752 7.812 1.00 39.19 160 TYR A CA 1
ATOM 1256 C C . TYR A 1 160 ? 8.265 -8.382 8.436 1.00 39.19 160 TYR A C 1
ATOM 1258 O O . TYR A 1 160 ? 7.170 -8.069 7.981 1.00 39.19 160 TYR A O 1
ATOM 1266 N N . LEU A 1 161 ? 8.439 -9.284 9.406 1.00 40.38 161 LEU A N 1
ATOM 1267 C CA . LEU A 1 161 ? 7.374 -9.860 10.228 1.00 40.38 161 LEU A CA 1
ATOM 1268 C C . LEU A 1 161 ? 7.651 -9.481 11.684 1.00 40.38 161 LEU A C 1
ATOM 1270 O O . LEU A 1 161 ? 8.643 -9.937 12.253 1.00 40.38 161 LEU A O 1
ATOM 1274 N N . ARG A 1 162 ? 6.808 -8.635 12.277 1.00 39.28 162 ARG A N 1
ATOM 1275 C CA . ARG A 1 162 ? 6.841 -8.360 13.719 1.00 39.28 162 ARG A CA 1
ATOM 1276 C C . ARG A 1 162 ? 5.876 -9.332 14.401 1.00 39.28 162 ARG A C 1
ATOM 1278 O O . ARG A 1 162 ? 4.675 -9.235 14.171 1.00 39.28 162 ARG A O 1
ATOM 1285 N N . GLY A 1 163 ? 6.429 -10.304 15.127 1.00 34.22 163 GLY A N 1
ATOM 1286 C CA . GLY A 1 163 ? 5.681 -11.228 15.990 1.00 34.22 163 GLY A CA 1
ATOM 1287 C C . GLY A 1 163 ? 5.300 -10.591 17.315 1.00 34.22 163 GLY A C 1
ATOM 1288 O O . GLY A 1 163 ? 6.027 -9.661 17.741 1.00 34.22 163 GLY A O 1
#